Protein AF-A0A7J7KN79-F1 (afdb_monomer_lite)

Organism: Bugula neritina (NCBI:txid10212)

pLDDT: mean 83.61, std 16.1, range [29.47, 96.94]

Secondary structure (DSSP, 8-state):
-GGGGSPPTTPPHHHHHHHHHHHHHHHHHHHHHHHH-THHHHHHHHH---TTHHHHHHHH-GGGGGGGGTHHHHHTSS-HHHHHHHHHHHHHHHHH---HHHHHHHHHHHHHHHHHHHHS-HHHIIIIIGGGHHHHHHHHHH-GGGHHHHHHHHHHHHHHHHHSHHHHHHHHTS---------

Foldseek 3Di:
DLVLLDDDDDDDPVVVVVSVVVLLVVLVVVLVVCVVPVCVLVVDLLVDDDLRSLLSNVVNRVSLLCVLVCLVVQCPDPDLQSLLSSLSNLLSCLVRPVDPSSVVSLLVSLVSLLVCLVPDDLVCCLVRVVVSLVSNVSNCVSPVVCVVSNVVSVVSCPVSCVVCVVVNVVVVPDDDDPPPDDD

InterPro domains:
  IPR029321 Integrator complex subunit 2 [PF14750] (1-155)
  IPR029321 Integrator complex subunit 2 [PTHR28608] (2-155)

Radius of gyration: 17.51 Å; chains: 1; bounding box: 46×33×49 Å

Sequence (183 aa):
MLEHCLPAVPANESILCDQRELQTLICSEVHKIIIDNPYQAKLVSFQGYHSKLIPIAIAGIPSMHICLDYVPELLAQPDIAKQMFAVRLTASLCEQYGVHKTFTMAKLCISTVVTLVGVLPARSVISNIIPILPSINSMCQHMPVLYEDWLRLLAIFLPIFATYKDELEEMKQKPWSYSLTNS

Structure (mmCIF, N/CA/C/O backbone):
data_AF-A0A7J7KN79-F1
#
_entry.id   AF-A0A7J7KN79-F1
#
loop_
_atom_site.group_PDB
_atom_site.id
_atom_site.type_symbol
_atom_site.label_atom_id
_atom_site.label_alt_id
_atom_site.label_comp_id
_atom_site.label_asym_id
_atom_site.label_entity_id
_atom_site.label_seq_id
_atom_site.pdbx_PDB_ins_code
_atom_site.Cartn_x
_atom_site.Cartn_y
_atom_site.Cartn_z
_atom_site.occupancy
_atom_site.B_iso_or_equiv
_atom_site.auth_seq_id
_atom_site.auth_comp_id
_atom_site.auth_asym_id
_atom_site.auth_atom_id
_atom_site.pdbx_PDB_model_num
ATOM 1 N N . MET A 1 1 ? -19.782 -5.980 3.908 1.00 58.06 1 MET A N 1
ATOM 2 C CA . MET A 1 1 ? -20.122 -4.809 4.756 1.00 58.06 1 MET A CA 1
ATOM 3 C C . MET A 1 1 ? -19.569 -3.503 4.187 1.00 58.06 1 MET A C 1
ATOM 5 O O . MET A 1 1 ? -20.372 -2.638 3.883 1.00 58.06 1 MET A O 1
ATOM 9 N N . LEU A 1 2 ? -18.256 -3.362 3.957 1.00 60.12 2 LEU A N 1
ATOM 10 C CA . LEU A 1 2 ? -17.663 -2.121 3.413 1.00 60.12 2 LEU A CA 1
ATOM 11 C C . LEU A 1 2 ? -18.148 -1.741 2.000 1.00 60.12 2 LEU A C 1
ATOM 13 O O . LEU A 1 2 ? -18.179 -0.566 1.664 1.00 60.12 2 LEU A O 1
ATOM 17 N N . GLU A 1 3 ? -18.575 -2.701 1.180 1.00 69.44 3 GLU A N 1
ATOM 18 C CA . GLU A 1 3 ? -19.032 -2.437 -0.197 1.00 69.44 3 GLU A CA 1
ATOM 19 C C . GLU A 1 3 ? -20.283 -1.555 -0.292 1.00 69.44 3 GLU A C 1
ATOM 21 O O . GLU A 1 3 ? -20.456 -0.850 -1.283 1.00 69.44 3 GLU A O 1
ATOM 26 N N . HIS A 1 4 ? -21.108 -1.513 0.760 1.00 62.94 4 HIS A N 1
ATOM 27 C CA . HIS A 1 4 ? -22.282 -0.632 0.819 1.00 62.94 4 HIS A CA 1
ATOM 28 C C . HIS A 1 4 ? -21.893 0.846 0.992 1.00 62.94 4 HIS A C 1
ATOM 30 O O . HIS A 1 4 ? -22.729 1.731 0.838 1.00 62.94 4 HIS A O 1
ATOM 36 N N . CYS A 1 5 ? -20.619 1.131 1.277 1.00 61.16 5 CYS A N 1
ATOM 37 C CA . CYS A 1 5 ? -20.108 2.489 1.398 1.00 61.16 5 CYS A CA 1
ATOM 38 C C . CYS A 1 5 ? -19.752 3.125 0.042 1.00 61.16 5 CYS A C 1
ATOM 40 O O . CYS A 1 5 ? -19.393 4.301 0.025 1.00 61.16 5 CYS A O 1
ATOM 42 N N . LEU A 1 6 ? -19.824 2.407 -1.088 1.00 69.88 6 LEU A N 1
ATOM 43 C CA . LEU A 1 6 ? -19.498 2.975 -2.402 1.00 69.88 6 LEU A CA 1
ATOM 44 C C . LEU A 1 6 ? -20.534 4.036 -2.835 1.00 69.88 6 LEU A C 1
ATOM 46 O O . LEU A 1 6 ? -21.735 3.800 -2.706 1.00 69.88 6 LEU A O 1
ATOM 50 N N . PRO A 1 7 ? -20.110 5.199 -3.369 1.00 58.84 7 PRO A N 1
ATOM 51 C CA . PRO A 1 7 ? -21.034 6.226 -3.851 1.00 58.84 7 PRO A CA 1
ATOM 52 C C . PRO A 1 7 ? -21.879 5.710 -5.021 1.00 58.84 7 PRO A C 1
ATOM 54 O O . PRO A 1 7 ? -21.334 5.227 -6.018 1.00 58.84 7 PRO A O 1
ATOM 57 N N . ALA A 1 8 ? -23.202 5.836 -4.900 1.00 58.47 8 ALA A N 1
ATOM 58 C CA . ALA A 1 8 ? -24.130 5.621 -6.005 1.00 58.47 8 ALA A CA 1
ATOM 59 C C . ALA A 1 8 ? -24.106 6.831 -6.970 1.00 58.47 8 ALA A C 1
ATOM 61 O O . ALA A 1 8 ? -23.898 7.972 -6.561 1.00 58.47 8 ALA A O 1
ATOM 62 N N . VAL A 1 9 ? -24.281 6.569 -8.267 1.00 61.44 9 VAL A N 1
ATOM 63 C CA . VAL A 1 9 ? -24.312 7.551 -9.380 1.00 61.44 9 VAL A CA 1
ATOM 64 C C . VAL A 1 9 ? -25.492 8.541 -9.211 1.00 61.44 9 VAL A C 1
ATOM 66 O O . VAL A 1 9 ? -26.491 8.157 -8.606 1.00 61.44 9 VAL A O 1
ATOM 69 N N . PRO A 1 10 ? -25.365 9.815 -9.664 1.00 55.03 10 PRO A N 1
ATOM 70 C CA . PRO A 1 10 ? -25.533 10.971 -8.785 1.00 55.03 10 PRO A CA 1
ATOM 71 C C . PRO A 1 10 ? -26.906 10.992 -8.104 1.00 55.03 10 PRO A C 1
ATOM 73 O O . PRO A 1 10 ? -27.952 11.048 -8.751 1.00 55.03 10 PRO A O 1
ATOM 76 N N . ALA A 1 11 ? -26.877 10.965 -6.778 1.00 53.94 11 ALA A N 1
ATOM 77 C CA . ALA A 1 11 ? -28.065 10.943 -5.948 1.00 53.94 11 ALA A CA 1
ATOM 78 C C . ALA A 1 11 ? -28.350 12.339 -5.362 1.00 53.94 11 ALA A C 1
ATOM 80 O O . ALA A 1 11 ? -27.420 13.080 -5.040 1.00 53.94 11 ALA A O 1
ATOM 81 N N . ASN A 1 12 ? -29.638 12.683 -5.238 1.00 57.59 12 ASN A N 1
ATOM 82 C CA . ASN A 1 12 ? -30.136 13.910 -4.600 1.00 57.59 12 ASN A CA 1
ATOM 83 C C . ASN A 1 12 ? -29.504 14.142 -3.211 1.00 57.59 12 ASN A C 1
ATOM 85 O O . ASN A 1 12 ? -29.153 13.187 -2.520 1.00 57.59 12 ASN A O 1
ATOM 89 N N . GLU A 1 13 ? -29.436 15.401 -2.762 1.00 60.09 13 GLU A N 1
ATOM 90 C CA . GLU A 1 13 ? -28.828 15.798 -1.475 1.00 60.09 13 GLU A CA 1
ATOM 91 C C . GLU A 1 13 ? -29.340 15.009 -0.257 1.00 60.09 13 GLU A C 1
ATOM 93 O O . GLU A 1 13 ? -28.557 14.700 0.639 1.00 60.09 13 GLU A O 1
ATOM 98 N N . SER A 1 14 ? -30.617 14.608 -0.243 1.00 61.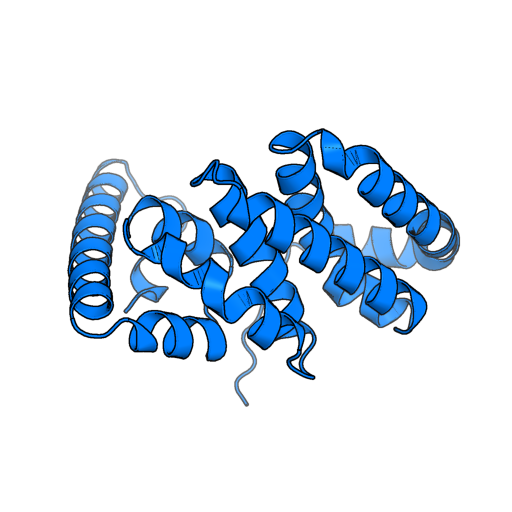12 14 SER A N 1
ATOM 99 C CA . SER A 1 14 ? -31.180 13.768 0.824 1.00 61.12 14 SER A CA 1
ATOM 100 C C . SER A 1 14 ? -30.536 12.376 0.884 1.00 61.12 14 SER A C 1
ATOM 102 O O . SER A 1 14 ? -30.195 11.901 1.960 1.00 61.12 14 SER A O 1
ATOM 104 N N . ILE A 1 15 ? -30.270 11.761 -0.273 1.00 61.84 15 ILE A N 1
ATOM 105 C CA . ILE A 1 15 ? -29.654 10.428 -0.382 1.00 61.84 15 ILE A CA 1
ATOM 106 C C . ILE A 1 15 ? -28.172 10.482 0.025 1.00 61.84 15 ILE A C 1
ATOM 108 O O . ILE A 1 15 ? -27.632 9.521 0.571 1.00 61.84 15 ILE A O 1
ATOM 112 N N . LEU A 1 16 ? -27.504 11.621 -0.199 1.00 63.50 16 LEU A N 1
ATOM 113 C CA . LEU A 1 16 ? -26.127 11.842 0.256 1.00 63.50 16 LEU A CA 1
ATOM 114 C C . LEU A 1 16 ? -26.026 11.913 1.788 1.00 63.50 16 LEU A C 1
ATOM 116 O O . LEU A 1 16 ? -25.018 11.470 2.344 1.00 63.50 16 LEU A O 1
ATOM 120 N N . CYS A 1 17 ? -27.045 12.455 2.465 1.00 68.81 17 CYS A N 1
ATOM 121 C CA . CYS A 1 17 ? -27.120 12.477 3.927 1.00 68.81 17 CYS A CA 1
ATOM 122 C C . CYS A 1 17 ? -27.281 11.055 4.481 1.00 68.81 17 CYS A C 1
ATOM 124 O O . CYS A 1 17 ? -26.454 10.621 5.284 1.00 68.81 17 CYS A O 1
ATOM 126 N N . ASP A 1 18 ? -28.240 10.295 3.942 1.00 78.12 18 ASP A N 1
ATOM 127 C CA . ASP A 1 18 ? -28.493 8.902 4.333 1.00 78.12 18 ASP A CA 1
ATOM 128 C C . ASP A 1 18 ? -27.249 8.021 4.126 1.00 78.12 18 ASP A C 1
ATOM 130 O O . ASP A 1 18 ? -26.881 7.203 4.973 1.00 78.12 18 ASP A O 1
ATOM 134 N N . GLN A 1 19 ? -26.534 8.222 3.013 1.00 80.94 19 GLN A N 1
ATOM 135 C CA . GLN A 1 19 ? -25.312 7.480 2.721 1.00 80.94 19 GLN A CA 1
ATOM 136 C C . GLN A 1 19 ? -24.178 7.796 3.708 1.00 80.94 19 GLN A C 1
ATOM 138 O O . GLN A 1 19 ? -23.455 6.883 4.115 1.00 80.94 19 GLN A O 1
ATOM 143 N N . ARG A 1 20 ? -23.997 9.061 4.106 1.00 83.69 20 ARG A N 1
ATOM 144 C CA . ARG A 1 20 ? -22.964 9.439 5.088 1.00 83.69 20 ARG A CA 1
ATOM 145 C C . ARG A 1 20 ? -23.273 8.902 6.479 1.00 83.69 20 ARG A C 1
ATOM 147 O O . ARG A 1 20 ? -22.353 8.460 7.168 1.00 83.69 20 ARG A O 1
ATOM 154 N N . GLU A 1 21 ? -24.538 8.908 6.888 1.00 86.56 21 GLU A N 1
ATOM 155 C CA . GLU A 1 21 ? -24.962 8.317 8.160 1.00 86.56 21 GLU A CA 1
ATOM 156 C C . GLU A 1 21 ? -24.692 6.810 8.180 1.00 86.56 21 GLU A C 1
ATOM 158 O O . GLU A 1 21 ? -24.056 6.306 9.109 1.00 86.56 21 GLU A O 1
ATOM 163 N N . LEU A 1 22 ? -25.060 6.102 7.106 1.00 88.31 22 LEU A N 1
ATOM 164 C CA . LEU A 1 22 ? -24.757 4.679 6.952 1.00 88.31 22 LEU A CA 1
ATOM 165 C C . LEU A 1 22 ? -23.252 4.401 6.972 1.00 88.31 22 LEU A C 1
ATOM 167 O O . LEU A 1 22 ? -22.806 3.500 7.681 1.00 88.31 22 LEU A O 1
ATOM 171 N N . GLN A 1 23 ? -22.455 5.179 6.236 1.00 89.56 23 GLN A N 1
ATOM 172 C CA . GLN A 1 23 ? -20.995 5.056 6.248 1.00 89.56 23 GLN A CA 1
ATOM 173 C C . GLN A 1 23 ? -20.432 5.257 7.656 1.00 89.56 23 GLN A C 1
ATOM 175 O O . GLN A 1 23 ? -19.586 4.475 8.086 1.00 89.56 23 GLN A O 1
A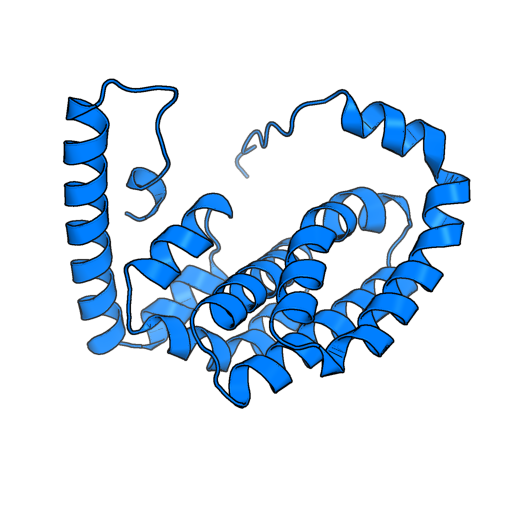TOM 180 N N . THR A 1 24 ? -20.919 6.262 8.384 1.00 91.12 24 THR A N 1
ATOM 181 C CA . THR A 1 24 ? -20.480 6.565 9.752 1.00 91.12 24 THR A CA 1
ATOM 182 C C . THR A 1 24 ? -20.802 5.412 10.698 1.00 91.12 24 THR A C 1
ATOM 184 O O . THR A 1 24 ? -19.937 4.995 11.471 1.00 91.12 24 THR A O 1
ATOM 187 N N . LEU A 1 25 ? -22.010 4.849 10.604 1.00 92.88 25 LEU A N 1
ATOM 188 C CA . LEU A 1 25 ? -22.424 3.708 11.414 1.00 92.88 25 LEU A CA 1
ATOM 189 C C . LEU A 1 25 ? -21.576 2.470 11.099 1.00 92.88 25 LEU A C 1
ATOM 191 O O . LEU A 1 25 ? -20.997 1.875 12.005 1.00 92.88 25 LEU A O 1
ATOM 195 N N . ILE A 1 26 ? -21.430 2.123 9.816 1.00 92.25 26 ILE A N 1
ATOM 196 C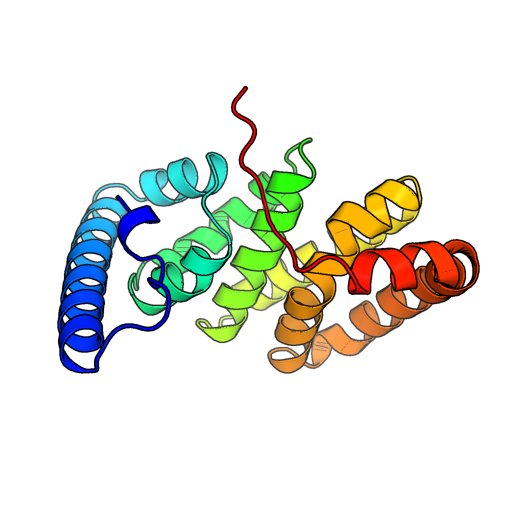 CA . ILE A 1 26 ? -20.627 0.973 9.378 1.00 92.25 26 ILE A CA 1
ATOM 197 C C . ILE A 1 26 ? -19.175 1.130 9.833 1.00 92.25 26 ILE A C 1
ATOM 199 O O . ILE A 1 26 ? -18.608 0.195 10.394 1.00 92.25 26 ILE A O 1
ATOM 203 N N . CYS A 1 27 ? -18.569 2.300 9.624 1.00 93.69 27 CYS A N 1
ATOM 204 C CA . CYS A 1 27 ? -17.187 2.540 10.026 1.00 93.69 27 CYS A CA 1
ATOM 205 C C . CYS A 1 27 ? -17.023 2.475 11.550 1.00 93.69 27 CYS A C 1
ATOM 207 O O . CYS A 1 27 ? -16.049 1.899 12.026 1.00 93.69 27 CYS A O 1
ATOM 209 N N . SER A 1 28 ? -17.993 2.977 12.318 1.00 94.12 28 SER A N 1
ATOM 210 C CA . SER A 1 28 ? -17.977 2.887 13.783 1.00 94.12 28 SER A CA 1
ATOM 211 C C . SER A 1 28 ? -18.045 1.439 14.274 1.00 94.12 28 SER A C 1
ATOM 213 O O . SER A 1 28 ? -17.312 1.069 15.190 1.00 94.12 28 SER A O 1
ATOM 215 N N . GLU A 1 29 ? -18.872 0.591 13.657 1.00 95.38 29 GLU A N 1
ATOM 216 C CA . GLU A 1 29 ? -18.931 -0.834 14.006 1.00 95.38 29 GLU A CA 1
ATOM 217 C C . GLU A 1 29 ? -17.651 -1.575 13.608 1.00 95.38 29 GLU A C 1
ATOM 219 O O . GLU A 1 29 ? -17.087 -2.319 14.410 1.00 95.38 29 GLU A O 1
ATOM 224 N N . VAL A 1 30 ? -17.125 -1.324 12.405 1.00 94.31 30 VAL A N 1
ATOM 225 C CA . VAL A 1 30 ? -15.847 -1.911 11.971 1.00 94.31 30 VAL A CA 1
ATOM 226 C C . VAL A 1 30 ? -14.706 -1.464 12.887 1.00 94.31 30 VAL A C 1
ATOM 228 O O . VAL A 1 30 ? -13.854 -2.275 13.246 1.00 94.31 30 VAL A O 1
ATOM 231 N N . HIS A 1 31 ? -14.706 -0.204 13.324 1.00 95.88 31 HIS A N 1
ATOM 232 C CA . HIS A 1 31 ? -13.745 0.299 14.296 1.00 95.88 31 HIS A CA 1
ATOM 233 C C . HIS A 1 31 ? -13.781 -0.513 15.594 1.00 95.88 31 HIS A C 1
ATOM 235 O O . HIS A 1 31 ? -12.729 -0.984 16.022 1.00 95.88 31 HIS A O 1
ATOM 241 N N . LYS A 1 32 ? -14.967 -0.751 16.173 1.00 96.00 32 LYS A N 1
ATOM 242 C CA . LYS A 1 32 ? -15.123 -1.583 17.381 1.00 96.00 32 LYS A CA 1
ATOM 243 C C . LYS A 1 32 ? -14.590 -3.001 17.172 1.00 96.00 32 LYS A C 1
ATOM 245 O O . LYS A 1 32 ? -13.856 -3.489 18.023 1.00 96.00 32 LYS A O 1
ATOM 250 N N . ILE A 1 33 ? -14.890 -3.626 16.029 1.00 96.25 33 ILE A N 1
ATOM 251 C CA . ILE A 1 33 ? -14.389 -4.969 15.681 1.00 96.25 33 ILE A CA 1
ATOM 252 C C . ILE A 1 33 ? -12.855 -4.995 15.640 1.00 96.25 33 ILE A C 1
ATOM 254 O O . ILE A 1 33 ? -12.240 -5.931 16.143 1.00 96.25 33 ILE A O 1
ATOM 258 N N . ILE A 1 34 ? -12.224 -3.970 15.060 1.00 96.06 34 ILE A N 1
ATOM 259 C CA . ILE A 1 34 ? -10.759 -3.872 14.994 1.00 96.06 34 ILE A CA 1
ATOM 260 C C . ILE A 1 34 ? -10.155 -3.634 16.384 1.00 96.06 34 ILE A C 1
ATOM 262 O O . ILE A 1 34 ? 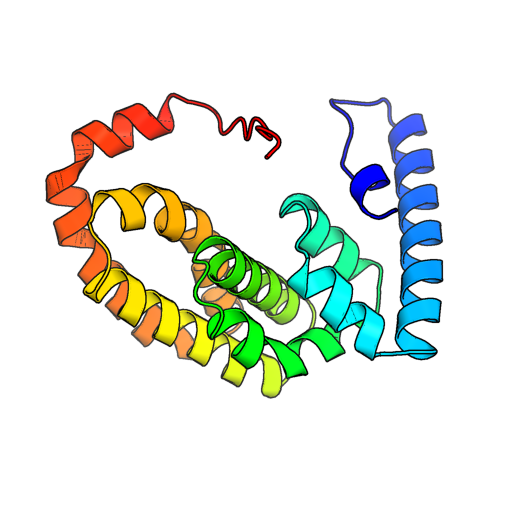-9.087 -4.164 16.671 1.00 96.06 34 ILE A O 1
ATOM 266 N N . ILE A 1 35 ? -10.807 -2.842 17.240 1.00 96.31 35 ILE A N 1
ATOM 267 C CA . ILE A 1 35 ? -10.346 -2.624 18.619 1.00 96.31 35 ILE A CA 1
ATOM 268 C C . ILE A 1 35 ? -10.430 -3.918 19.437 1.00 96.31 35 ILE A C 1
ATOM 270 O O . ILE A 1 35 ? -9.495 -4.218 20.174 1.00 96.31 35 ILE A O 1
ATOM 274 N N . ASP A 1 36 ? -11.510 -4.688 19.284 1.00 96.94 36 ASP A N 1
ATOM 275 C CA . ASP A 1 36 ? -11.691 -5.976 19.962 1.00 96.94 36 ASP A CA 1
ATOM 276 C C . ASP A 1 36 ? -10.689 -7.032 19.467 1.00 96.94 36 ASP A C 1
ATOM 278 O O . ASP A 1 36 ? -10.054 -7.732 20.255 1.00 96.94 36 ASP A O 1
ATOM 282 N N . ASN A 1 37 ? -10.480 -7.106 18.148 1.00 95.31 37 ASN A N 1
ATOM 283 C CA . ASN A 1 37 ? -9.504 -8.001 17.544 1.00 95.31 37 ASN A CA 1
ATOM 284 C C . ASN A 1 37 ? -8.757 -7.330 16.374 1.00 95.31 37 ASN A C 1
ATOM 286 O O . ASN A 1 37 ? -9.229 -7.354 15.228 1.00 95.31 37 ASN A O 1
ATOM 290 N N . PRO A 1 38 ? -7.532 -6.824 16.606 1.00 93.75 38 PRO A N 1
ATOM 291 C CA . PRO A 1 38 ? -6.787 -6.092 15.584 1.00 93.75 38 PRO A CA 1
ATOM 292 C C . PRO A 1 38 ? -6.380 -6.932 14.365 1.00 93.75 38 PRO A C 1
ATOM 294 O O . PRO A 1 38 ? -6.137 -6.391 13.283 1.00 93.75 38 PRO A O 1
ATOM 297 N N . TYR A 1 39 ? -6.372 -8.265 14.491 1.00 93.38 39 TYR A N 1
ATOM 298 C CA . TYR A 1 39 ? -6.125 -9.177 13.372 1.00 93.38 39 TYR A CA 1
ATOM 299 C C . TYR A 1 39 ? -7.193 -9.061 12.271 1.00 93.38 39 TYR A C 1
ATOM 301 O O . TYR A 1 39 ? -6.907 -9.334 11.105 1.00 93.38 39 TYR A O 1
ATOM 309 N N . GLN A 1 40 ? -8.400 -8.589 12.599 1.00 93.12 40 GLN A N 1
ATOM 310 C CA . GLN A 1 40 ? -9.474 -8.393 11.621 1.00 93.12 40 GLN A CA 1
ATOM 311 C C . GLN A 1 40 ? -9.106 -7.362 10.551 1.00 93.12 40 GLN A C 1
ATOM 313 O O . GLN A 1 40 ? -9.375 -7.582 9.370 1.00 93.12 40 GLN A O 1
ATOM 318 N N . ALA A 1 41 ? -8.412 -6.281 10.929 1.00 92.94 41 ALA A N 1
ATOM 319 C CA . ALA A 1 41 ? -7.927 -5.297 9.962 1.00 92.94 41 ALA A CA 1
ATOM 320 C C . ALA A 1 41 ? -6.985 -5.952 8.942 1.00 92.94 41 ALA A C 1
ATOM 322 O O . ALA A 1 41 ? -7.100 -5.720 7.739 1.00 92.94 41 ALA A O 1
ATOM 323 N N . LYS A 1 42 ? -6.087 -6.821 9.423 1.00 92.88 42 LYS A N 1
ATOM 324 C CA . LYS A 1 42 ? -5.155 -7.568 8.577 1.00 92.88 42 LYS A CA 1
ATOM 325 C C . LYS A 1 42 ? -5.898 -8.513 7.637 1.00 92.88 42 LYS A C 1
ATOM 327 O O . LYS A 1 42 ? -5.664 -8.460 6.436 1.00 92.88 42 LYS A O 1
ATOM 332 N N . LEU A 1 43 ? -6.816 -9.333 8.148 1.00 93.00 43 LEU A N 1
ATOM 333 C CA . LEU A 1 43 ? -7.594 -10.265 7.326 1.00 93.00 43 LEU A CA 1
ATOM 334 C C . LEU A 1 43 ? -8.313 -9.559 6.172 1.00 93.00 43 LEU A C 1
ATOM 336 O O . LEU A 1 43 ? -8.158 -9.960 5.019 1.00 93.00 43 LEU A O 1
ATOM 340 N N . VAL A 1 44 ? -9.046 -8.485 6.472 1.00 91.31 44 VAL A N 1
ATOM 341 C CA . VAL A 1 44 ? -9.814 -7.734 5.469 1.00 91.31 44 VAL A CA 1
ATOM 342 C C . VAL A 1 44 ? -8.886 -7.087 4.437 1.00 91.31 44 VAL A C 1
ATOM 344 O O . VAL A 1 44 ? -9.143 -7.167 3.237 1.00 91.31 44 VAL A O 1
ATOM 347 N N . SER A 1 45 ? -7.764 -6.508 4.868 1.00 90.19 45 SER A N 1
ATOM 348 C CA . SER A 1 45 ? -6.773 -5.933 3.951 1.00 90.19 45 SER A CA 1
ATOM 349 C C . SER A 1 45 ? -6.094 -6.982 3.060 1.00 90.19 45 SER A C 1
ATOM 351 O O . SER A 1 45 ? -5.776 -6.688 1.912 1.00 90.19 45 SER A O 1
ATOM 353 N N . PHE A 1 46 ? -5.891 -8.211 3.547 1.00 90.31 46 PHE A N 1
ATOM 354 C CA . PHE A 1 46 ? -5.297 -9.312 2.771 1.00 90.31 46 PHE A CA 1
ATOM 355 C C . PHE A 1 46 ? -6.272 -9.987 1.801 1.00 90.31 46 PHE A C 1
ATOM 357 O O . PHE A 1 46 ? -5.828 -10.558 0.795 1.00 90.31 46 PHE A O 1
ATOM 364 N N . GLN A 1 47 ? -7.570 -9.947 2.106 1.00 88.88 47 GLN A N 1
ATOM 365 C CA . GLN A 1 47 ? -8.642 -10.305 1.173 1.00 88.88 47 GLN A CA 1
ATOM 366 C C . GLN A 1 47 ? -8.777 -9.245 0.074 1.00 88.88 47 GLN A C 1
ATOM 368 O O . GLN A 1 47 ? -9.007 -9.586 -1.083 1.00 88.88 47 GLN A O 1
ATOM 373 N N . GLY A 1 48 ? -8.541 -7.980 0.426 1.00 83.00 48 GLY A N 1
ATOM 374 C CA . GLY A 1 48 ? -8.657 -6.847 -0.476 1.00 83.00 48 GLY A CA 1
ATOM 375 C C . GLY A 1 48 ? -10.101 -6.366 -0.601 1.00 83.00 48 GLY A C 1
ATOM 376 O O . GLY A 1 48 ? -11.064 -7.096 -0.381 1.00 83.00 48 GLY A O 1
ATOM 377 N N . TYR A 1 49 ? -10.251 -5.092 -0.943 1.00 88.00 49 TYR A N 1
ATOM 378 C CA . TYR A 1 49 ? -11.540 -4.462 -1.206 1.00 88.00 49 TYR A CA 1
ATOM 379 C C . TYR A 1 49 ? -11.366 -3.337 -2.229 1.00 88.00 49 TYR A C 1
ATOM 381 O O . TYR A 1 49 ? -10.247 -2.914 -2.535 1.00 88.00 49 TYR A O 1
ATOM 389 N N . HIS A 1 50 ? -12.479 -2.857 -2.789 1.00 85.94 50 HIS A N 1
ATOM 390 C CA . HIS A 1 50 ? -12.456 -1.871 -3.866 1.00 85.94 50 HIS A CA 1
ATOM 391 C C . HIS A 1 50 ? -11.668 -0.609 -3.466 1.00 85.94 50 HIS A C 1
ATOM 393 O O . HIS A 1 50 ? -11.904 -0.031 -2.408 1.00 85.94 50 HIS A O 1
ATOM 399 N N . SER A 1 51 ? -10.776 -0.122 -4.336 1.00 83.94 51 SER A N 1
ATOM 400 C CA . SER A 1 51 ? -9.850 0.986 -4.030 1.00 83.94 51 SER A CA 1
ATOM 401 C C . SER A 1 51 ? -10.543 2.271 -3.559 1.00 83.94 51 SER A C 1
ATOM 403 O O . SER A 1 51 ? -10.045 2.948 -2.668 1.00 83.94 51 SER A O 1
ATOM 405 N N . LYS A 1 52 ? -11.728 2.577 -4.102 1.00 86.12 52 LYS A N 1
ATOM 406 C CA . LYS A 1 52 ? -12.583 3.702 -3.663 1.00 86.12 52 LYS A CA 1
ATOM 407 C C . LYS A 1 52 ? -13.002 3.640 -2.185 1.00 86.12 52 LYS A C 1
ATOM 409 O O . LYS A 1 52 ? -13.340 4.675 -1.625 1.00 86.12 52 LYS A O 1
ATOM 414 N N . LEU A 1 53 ? -12.990 2.462 -1.559 1.00 88.75 53 LEU A N 1
ATOM 415 C CA . LEU A 1 53 ? -13.327 2.296 -0.142 1.00 88.75 53 LEU A CA 1
ATOM 416 C C . LEU A 1 53 ? -12.152 2.602 0.786 1.00 88.75 53 LEU A C 1
ATOM 418 O O . LEU A 1 53 ? -12.392 2.895 1.948 1.00 88.75 53 LEU A O 1
ATOM 422 N N . ILE A 1 54 ? -10.908 2.566 0.294 1.00 92.12 54 ILE A N 1
ATOM 423 C CA . ILE A 1 54 ? -9.703 2.853 1.089 1.00 92.12 54 ILE A CA 1
ATOM 424 C C . ILE A 1 54 ? -9.793 4.223 1.785 1.00 92.12 54 ILE A C 1
ATOM 426 O O . ILE A 1 54 ? -9.714 4.248 3.014 1.00 92.12 54 ILE A O 1
ATOM 430 N N . PRO A 1 55 ? -10.008 5.349 1.072 1.00 90.50 55 PRO A N 1
ATOM 431 C CA . PRO A 1 55 ? -10.083 6.655 1.725 1.00 90.50 55 PRO A CA 1
ATOM 432 C C . PRO A 1 55 ? -11.287 6.771 2.671 1.00 90.50 55 PRO A C 1
ATOM 434 O O . PRO A 1 55 ? -11.171 7.385 3.726 1.00 90.50 55 PRO A O 1
ATOM 437 N N . ILE A 1 56 ? -12.420 6.135 2.341 1.00 90.75 56 ILE A N 1
ATOM 438 C CA . ILE A 1 56 ? -13.620 6.130 3.196 1.00 90.75 56 ILE A CA 1
ATOM 439 C C . ILE A 1 56 ? -13.333 5.392 4.509 1.00 90.75 56 ILE A C 1
ATOM 441 O O . ILE A 1 56 ? -13.616 5.909 5.586 1.00 90.75 56 ILE A O 1
ATOM 445 N N . ALA A 1 57 ? -12.740 4.200 4.422 1.00 92.06 57 ALA A N 1
ATOM 446 C CA . ALA A 1 57 ? -12.392 3.380 5.573 1.00 92.06 57 ALA A CA 1
ATOM 447 C C . ALA A 1 57 ? -11.366 4.084 6.466 1.00 92.06 57 ALA A C 1
ATOM 449 O O . ALA A 1 57 ? -11.558 4.149 7.671 1.00 92.06 57 ALA A O 1
ATOM 450 N N . ILE A 1 58 ? -10.305 4.655 5.892 1.00 93.38 58 ILE A N 1
ATOM 451 C CA . ILE A 1 58 ? -9.264 5.346 6.666 1.00 93.38 58 ILE A CA 1
ATOM 452 C C . ILE A 1 58 ? -9.810 6.588 7.376 1.00 93.38 58 ILE A C 1
ATOM 454 O O . ILE A 1 58 ? -9.497 6.798 8.545 1.00 93.38 58 ILE A O 1
ATOM 458 N N . ALA A 1 59 ? -10.645 7.387 6.706 1.00 91.44 59 ALA A N 1
ATOM 459 C CA . ALA A 1 59 ? -11.243 8.570 7.317 1.00 91.44 59 ALA A CA 1
ATOM 460 C C . ALA A 1 59 ? -12.292 8.212 8.386 1.00 91.44 59 ALA A C 1
ATOM 462 O O . ALA A 1 59 ? -12.396 8.897 9.402 1.00 91.44 59 ALA A O 1
ATOM 463 N N . GLY A 1 60 ? -13.072 7.147 8.166 1.00 91.38 60 GLY A N 1
ATOM 464 C CA . GLY A 1 60 ? -14.168 6.745 9.049 1.00 91.38 60 GLY A CA 1
ATOM 465 C C . GLY A 1 60 ? -13.773 5.825 10.208 1.00 91.38 60 GLY A C 1
ATOM 466 O O . GLY A 1 60 ? -14.519 5.734 11.180 1.00 91.38 60 GLY A O 1
ATOM 467 N N . ILE A 1 61 ? -12.636 5.125 10.126 1.00 94.81 61 ILE A N 1
ATOM 468 C CA . ILE A 1 61 ? -12.210 4.101 11.093 1.00 94.81 61 ILE A CA 1
ATOM 469 C C . ILE A 1 61 ? -10.880 4.538 11.739 1.00 94.81 61 ILE A C 1
ATOM 471 O O . ILE A 1 61 ? -9.804 4.253 11.207 1.00 94.81 61 ILE A O 1
ATOM 475 N N . PRO A 1 62 ? -10.900 5.170 12.929 1.00 92.50 62 PRO A N 1
ATOM 476 C CA . PRO A 1 62 ? -9.695 5.724 13.562 1.00 92.50 62 PRO A CA 1
ATOM 477 C C . PRO A 1 62 ? -8.570 4.708 13.828 1.00 92.50 62 PRO A C 1
ATOM 479 O O . PRO A 1 62 ? -7.389 5.065 13.848 1.00 92.50 62 PRO A O 1
ATOM 482 N N . SER A 1 63 ? -8.915 3.429 14.010 1.00 94.12 63 SER A N 1
ATOM 483 C CA . SER A 1 63 ? -7.961 2.336 14.249 1.00 94.12 63 SER A CA 1
ATOM 484 C C . SER A 1 63 ? -7.210 1.865 12.997 1.00 94.12 63 SER A C 1
ATOM 486 O O . SER A 1 63 ? -6.337 1.010 13.112 1.00 94.12 63 SER A O 1
ATOM 488 N N . MET A 1 64 ? -7.475 2.426 11.811 1.00 93.81 64 MET A N 1
ATOM 489 C CA . MET A 1 64 ? -6.826 2.001 10.562 1.00 93.81 64 MET A CA 1
ATOM 490 C C . MET A 1 64 ? -5.320 2.268 10.512 1.00 93.81 64 MET A C 1
ATOM 492 O O . MET A 1 64 ? -4.628 1.661 9.700 1.00 93.81 64 MET A O 1
ATOM 496 N N . HIS A 1 65 ? -4.767 3.097 11.397 1.00 92.94 65 HIS A N 1
ATOM 497 C CA . HIS A 1 65 ? -3.316 3.275 11.502 1.00 92.94 65 HIS A CA 1
ATOM 498 C C . HIS A 1 65 ? -2.565 1.959 11.792 1.00 92.94 65 HIS A C 1
ATOM 500 O O . HIS A 1 65 ? -1.413 1.823 11.380 1.00 92.94 65 HIS A O 1
ATOM 506 N N . ILE A 1 66 ? -3.217 0.962 12.412 1.00 93.69 66 ILE A N 1
ATOM 507 C CA . ILE A 1 66 ? -2.626 -0.369 12.629 1.00 93.69 66 ILE A CA 1
ATOM 508 C C . ILE A 1 66 ? -2.279 -1.083 11.318 1.00 93.69 66 ILE A C 1
ATOM 510 O O . ILE A 1 66 ? -1.442 -1.983 11.290 1.00 93.69 66 ILE A O 1
ATOM 514 N N . CYS A 1 67 ? -2.882 -0.667 10.200 1.00 93.75 67 CYS A N 1
ATOM 515 C CA . CYS A 1 67 ? -2.602 -1.257 8.901 1.00 93.75 67 CYS A CA 1
ATOM 516 C C . CYS A 1 67 ? -1.130 -1.136 8.492 1.00 93.75 67 CYS A C 1
ATOM 518 O O . CYS A 1 67 ? -0.619 -1.994 7.776 1.00 93.75 67 CYS A O 1
ATOM 520 N N . LEU A 1 68 ? -0.429 -0.116 8.998 1.00 94.25 68 LEU A N 1
ATOM 521 C CA . LEU A 1 68 ? 1.001 0.092 8.764 1.00 94.25 68 LEU A CA 1
ATOM 522 C C . LEU A 1 68 ? 1.870 -1.074 9.246 1.00 94.25 68 LEU A C 1
ATOM 524 O O . LEU A 1 68 ? 2.982 -1.240 8.752 1.00 94.25 68 LEU A O 1
ATOM 528 N N . ASP A 1 69 ? 1.393 -1.876 10.196 1.00 93.88 69 ASP A N 1
ATOM 529 C CA . ASP A 1 69 ? 2.147 -2.987 10.780 1.00 93.88 69 ASP A CA 1
ATOM 530 C C . ASP A 1 69 ? 2.337 -4.134 9.786 1.00 93.88 69 ASP A C 1
ATOM 532 O O . ASP A 1 69 ? 3.357 -4.816 9.821 1.00 93.88 69 ASP A O 1
ATOM 536 N N . TYR A 1 70 ? 1.384 -4.317 8.871 1.00 93.81 70 TYR A N 1
ATOM 537 C CA . TYR A 1 70 ? 1.370 -5.430 7.923 1.00 93.81 70 TYR A CA 1
ATOM 538 C C . TYR A 1 70 ? 1.523 -4.997 6.458 1.00 93.81 70 TYR A C 1
ATOM 540 O O . TYR A 1 70 ? 1.475 -5.843 5.566 1.00 93.81 70 TYR A O 1
ATOM 548 N N . VAL A 1 71 ? 1.757 -3.707 6.182 1.00 95.62 71 VAL A N 1
ATOM 549 C CA . VAL A 1 71 ? 2.132 -3.228 4.836 1.00 95.62 71 VAL A CA 1
ATOM 550 C C . VAL A 1 71 ? 3.325 -4.006 4.258 1.00 95.62 71 VAL A C 1
ATOM 552 O O . VAL A 1 71 ? 3.219 -4.434 3.107 1.00 95.62 71 VAL A O 1
ATOM 555 N N . PRO A 1 72 ? 4.422 -4.275 5.003 1.00 96.69 72 PRO A N 1
ATOM 556 C CA . PRO A 1 72 ? 5.536 -5.057 4.465 1.00 96.69 72 PRO A CA 1
ATOM 557 C C . PRO A 1 72 ? 5.112 -6.465 4.037 1.00 96.69 72 PRO A C 1
ATOM 559 O O . PRO A 1 72 ? 5.542 -6.957 2.999 1.00 96.69 72 PRO A O 1
ATOM 562 N N . GLU A 1 73 ? 4.222 -7.097 4.805 1.00 96.62 73 GLU A N 1
ATOM 563 C CA . GLU A 1 73 ? 3.708 -8.430 4.491 1.00 96.62 73 GLU A CA 1
ATOM 564 C C . GLU A 1 73 ? 2.779 -8.432 3.265 1.00 96.62 73 GLU A C 1
ATOM 566 O O . GLU A 1 73 ? 2.796 -9.388 2.486 1.00 96.62 73 GLU A O 1
ATOM 571 N N . LEU A 1 74 ? 1.987 -7.367 3.068 1.00 95.00 74 LEU A N 1
ATOM 572 C CA . LEU A 1 74 ? 1.173 -7.183 1.863 1.00 95.00 74 LEU A CA 1
ATOM 573 C C . LEU A 1 74 ? 2.042 -6.967 0.617 1.00 95.00 74 LEU A C 1
ATOM 575 O O . LEU A 1 74 ? 1.762 -7.542 -0.432 1.00 95.00 74 LEU A O 1
ATOM 579 N N . LEU A 1 75 ? 3.110 -6.171 0.727 1.00 96.62 75 LEU A N 1
ATOM 580 C CA . LEU A 1 75 ? 4.063 -5.944 -0.366 1.00 96.62 75 LEU A CA 1
ATOM 581 C C . LEU A 1 75 ? 4.870 -7.203 -0.713 1.00 96.62 75 LEU A C 1
ATOM 583 O O . LEU A 1 75 ? 5.295 -7.361 -1.853 1.00 96.62 75 LEU A O 1
ATOM 587 N N . ALA A 1 76 ? 5.062 -8.105 0.249 1.00 95.94 76 ALA A N 1
ATOM 588 C CA . ALA A 1 76 ? 5.729 -9.385 0.035 1.00 95.94 76 ALA A CA 1
ATOM 589 C C . ALA A 1 76 ? 4.825 -10.454 -0.611 1.00 95.94 76 ALA A C 1
ATOM 591 O O . ALA A 1 76 ? 5.303 -11.545 -0.924 1.00 95.94 76 ALA A O 1
ATOM 592 N N . GLN A 1 77 ? 3.528 -10.182 -0.812 1.00 95.38 77 GLN A N 1
ATOM 593 C CA . GLN A 1 77 ? 2.641 -11.120 -1.504 1.00 95.38 77 GLN A CA 1
ATOM 594 C C . GLN A 1 77 ? 3.093 -11.311 -2.959 1.00 95.38 77 GLN A C 1
ATOM 596 O O . GLN A 1 77 ? 3.466 -10.333 -3.599 1.00 95.38 77 GLN A O 1
ATOM 601 N N . PRO A 1 78 ? 3.015 -12.526 -3.529 1.00 92.31 78 PRO A N 1
ATOM 602 C CA . PRO A 1 78 ? 3.383 -12.765 -4.929 1.00 92.31 78 PRO A CA 1
ATOM 603 C C . PRO A 1 78 ? 2.406 -12.116 -5.925 1.00 92.31 78 PRO A C 1
ATOM 605 O O . PRO A 1 78 ? 2.733 -11.937 -7.095 1.00 92.31 78 PRO A O 1
ATOM 608 N N . ASP A 1 79 ? 1.202 -11.775 -5.466 1.00 92.19 79 ASP A N 1
ATOM 609 C CA . ASP A 1 79 ? 0.159 -11.148 -6.267 1.00 92.19 79 ASP A CA 1
ATOM 610 C C . ASP A 1 79 ? 0.374 -9.629 -6.380 1.00 92.19 79 ASP A C 1
ATOM 612 O O . ASP A 1 79 ? 0.259 -8.889 -5.397 1.00 92.19 79 ASP A O 1
ATOM 616 N N . ILE A 1 80 ? 0.623 -9.159 -7.607 1.00 92.69 80 ILE A N 1
ATOM 617 C CA . ILE A 1 80 ? 0.806 -7.738 -7.932 1.00 92.69 80 ILE A CA 1
ATOM 618 C C . ILE A 1 80 ? -0.413 -6.915 -7.500 1.00 92.69 80 ILE A C 1
ATOM 620 O O . ILE A 1 80 ? -0.243 -5.803 -7.006 1.00 92.69 80 ILE A O 1
ATOM 624 N N . ALA A 1 81 ? -1.638 -7.435 -7.617 1.00 91.38 81 ALA A N 1
ATOM 625 C CA . ALA A 1 81 ? -2.835 -6.698 -7.219 1.00 91.38 81 ALA A CA 1
ATOM 626 C C . ALA A 1 81 ? -2.825 -6.373 -5.716 1.00 91.38 81 ALA A C 1
ATOM 628 O O . ALA A 1 81 ? -3.167 -5.252 -5.327 1.00 91.38 81 ALA A O 1
ATOM 629 N N . LYS A 1 82 ? -2.347 -7.302 -4.876 1.00 93.06 82 LYS A N 1
ATOM 630 C CA . LYS A 1 82 ? -2.178 -7.083 -3.428 1.00 93.06 82 LYS A CA 1
ATOM 631 C C . LYS A 1 82 ? -1.074 -6.082 -3.121 1.00 93.06 82 LYS A C 1
ATOM 633 O O . LYS A 1 82 ? -1.256 -5.220 -2.262 1.00 93.06 82 LYS A O 1
ATOM 638 N N . GLN A 1 83 ? 0.030 -6.129 -3.863 1.00 95.62 83 GLN A N 1
ATOM 639 C CA . GLN A 1 83 ? 1.094 -5.131 -3.747 1.00 95.62 83 GLN A CA 1
ATOM 640 C C . GLN A 1 83 ? 0.576 -3.731 -4.120 1.00 95.62 83 GLN A C 1
ATOM 642 O O . GLN A 1 83 ? 0.794 -2.769 -3.387 1.00 95.62 83 GLN A O 1
ATOM 647 N N . MET A 1 84 ? -0.183 -3.607 -5.215 1.00 94.62 84 MET A N 1
ATOM 648 C CA . MET A 1 84 ? -0.781 -2.337 -5.647 1.00 94.62 84 MET A CA 1
ATOM 649 C C . MET A 1 84 ? -1.832 -1.829 -4.659 1.00 94.62 84 MET A C 1
ATOM 651 O O . MET A 1 84 ? -1.943 -0.623 -4.430 1.00 94.62 84 MET A O 1
ATOM 655 N N . PHE A 1 85 ? -2.597 -2.734 -4.047 1.00 94.69 85 PHE A N 1
ATOM 656 C CA . PHE A 1 85 ? -3.488 -2.402 -2.943 1.00 94.69 85 PHE A CA 1
ATOM 657 C C . PHE A 1 85 ? -2.706 -1.844 -1.746 1.00 94.69 85 PHE A C 1
ATOM 659 O O . PHE A 1 85 ? -3.080 -0.794 -1.229 1.00 94.69 85 PHE A O 1
ATOM 666 N N . ALA A 1 86 ? -1.585 -2.464 -1.363 1.00 96.00 86 ALA A N 1
ATOM 667 C CA . ALA A 1 86 ? -0.733 -1.990 -0.271 1.00 96.00 86 ALA A CA 1
ATOM 668 C C . ALA A 1 86 ? -0.178 -0.580 -0.524 1.00 96.00 86 ALA A C 1
ATOM 670 O O . ALA A 1 86 ? -0.156 0.246 0.389 1.00 96.00 86 ALA A O 1
ATOM 671 N N . VAL A 1 87 ? 0.211 -0.272 -1.768 1.00 96.44 87 VAL A N 1
ATOM 672 C CA . VAL A 1 87 ? 0.663 1.074 -2.158 1.00 96.44 87 VAL A CA 1
ATOM 673 C C . VAL A 1 87 ? -0.468 2.093 -1.994 1.00 96.44 87 VAL A C 1
ATOM 675 O O . VAL A 1 87 ? -0.267 3.142 -1.385 1.00 96.44 87 VAL A O 1
ATOM 678 N N . ARG A 1 88 ? -1.679 1.783 -2.476 1.00 95.56 88 ARG A N 1
ATOM 679 C CA . ARG A 1 88 ? -2.850 2.669 -2.333 1.00 95.56 88 ARG A CA 1
ATOM 680 C C . ARG A 1 88 ? -3.236 2.883 -0.871 1.00 95.56 88 ARG A C 1
ATOM 682 O O . ARG A 1 88 ? -3.456 4.018 -0.463 1.00 95.56 88 ARG A O 1
ATOM 689 N N . LEU A 1 89 ? -3.269 1.803 -0.091 1.00 95.00 89 LEU A N 1
ATOM 690 C CA . LEU A 1 89 ? -3.525 1.831 1.347 1.00 95.00 89 LEU A CA 1
ATOM 691 C C . LEU A 1 89 ? -2.516 2.737 2.057 1.00 95.00 89 LEU A C 1
ATOM 693 O O . LEU A 1 89 ? -2.905 3.635 2.797 1.00 95.00 89 LEU A O 1
ATOM 697 N N . THR A 1 90 ? -1.225 2.553 1.777 1.00 95.56 90 THR A N 1
ATOM 698 C CA . THR A 1 90 ? -0.157 3.367 2.366 1.00 95.56 90 THR A CA 1
ATOM 699 C C . THR A 1 90 ? -0.292 4.841 1.995 1.00 95.56 90 THR A C 1
ATOM 701 O O . THR A 1 90 ? -0.088 5.685 2.861 1.00 95.56 90 THR A O 1
ATOM 704 N N . ALA A 1 91 ? -0.673 5.174 0.756 1.00 95.00 91 ALA A N 1
ATOM 705 C CA . ALA A 1 91 ? -0.826 6.567 0.333 1.00 95.00 91 ALA A CA 1
ATOM 706 C C . ALA A 1 91 ? -1.906 7.282 1.149 1.00 95.00 91 ALA A C 1
ATOM 708 O O . ALA A 1 91 ? -1.637 8.318 1.749 1.00 95.00 91 ALA A O 1
ATOM 709 N N . SER A 1 92 ? -3.087 6.674 1.265 1.00 93.94 92 SER A N 1
ATOM 710 C CA . SER A 1 92 ? -4.173 7.235 2.072 1.00 93.94 92 SER A CA 1
ATOM 711 C C . SER A 1 92 ? -3.849 7.251 3.573 1.00 93.94 92 SER A C 1
ATOM 713 O O . SER A 1 92 ? -4.281 8.151 4.287 1.00 93.94 92 SER A O 1
ATOM 715 N N . LEU A 1 93 ? -3.049 6.303 4.078 1.00 93.62 93 LEU A N 1
ATOM 716 C CA . LEU A 1 93 ? -2.558 6.359 5.460 1.00 93.62 93 LEU A CA 1
ATOM 717 C C . LEU A 1 93 ? -1.555 7.501 5.672 1.00 93.62 93 LEU A C 1
ATOM 719 O O . LEU A 1 93 ? -1.542 8.076 6.753 1.00 93.62 93 LEU A O 1
ATOM 723 N N . CYS A 1 94 ? -0.732 7.840 4.675 1.00 92.38 94 CYS A N 1
ATOM 724 C CA . CYS A 1 94 ? 0.177 8.990 4.742 1.00 92.38 94 CYS A CA 1
ATOM 725 C C . CYS A 1 94 ? -0.587 10.317 4.774 1.00 92.38 94 CYS A C 1
ATOM 727 O O . CYS A 1 94 ? -0.195 11.216 5.511 1.00 92.38 94 CYS A O 1
ATOM 729 N N . GLU A 1 95 ? -1.674 10.417 4.004 1.00 90.50 95 GLU A N 1
ATOM 730 C CA . GLU A 1 95 ? -2.578 11.575 4.001 1.00 90.50 95 GLU A CA 1
ATOM 731 C C . GLU A 1 95 ? -3.226 11.784 5.377 1.00 90.50 95 GLU A C 1
ATOM 733 O O . GLU A 1 95 ? -3.270 12.901 5.888 1.00 90.50 95 GLU A O 1
ATOM 738 N N . GLN A 1 96 ? -3.698 10.698 6.001 1.00 89.62 96 GLN A N 1
ATOM 739 C CA . GLN A 1 96 ? -4.442 10.765 7.259 1.00 89.62 96 GLN A CA 1
ATOM 740 C C . GLN A 1 96 ? -3.543 10.825 8.504 1.00 89.62 96 GLN A C 1
ATOM 742 O O . GLN A 1 96 ? -3.882 11.480 9.491 1.00 89.62 96 GLN A O 1
ATOM 747 N N . TYR A 1 97 ? -2.415 10.111 8.497 1.00 83.31 97 TYR A N 1
ATOM 748 C CA . TYR A 1 97 ? -1.577 9.891 9.672 1.00 83.31 97 TYR A CA 1
ATOM 749 C C . TYR A 1 97 ? -0.137 10.368 9.406 1.00 83.31 97 TYR A C 1
ATOM 751 O O . TYR A 1 97 ? 0.697 9.661 8.838 1.00 83.31 97 TYR A O 1
ATOM 759 N N . GLY A 1 98 ? 0.192 11.574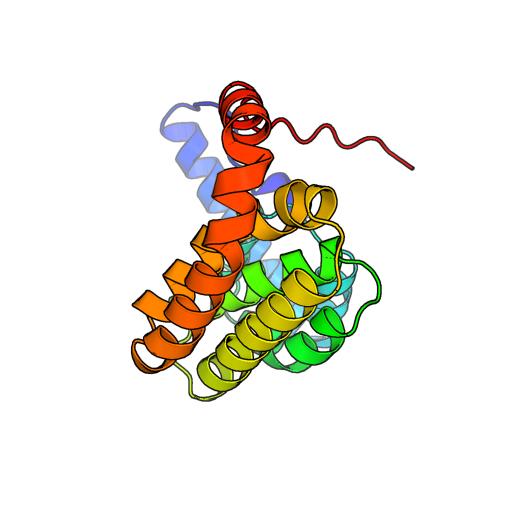 9.872 1.00 68.88 98 GLY A N 1
ATOM 760 C CA . GLY A 1 98 ? 1.536 12.169 9.778 1.00 68.88 98 GLY A CA 1
ATOM 761 C C . GLY A 1 98 ? 2.554 11.591 10.775 1.00 68.88 98 GLY A C 1
ATOM 762 O O . GLY A 1 98 ? 3.173 12.340 11.525 1.00 68.88 98 GLY A O 1
ATOM 763 N N . VAL A 1 99 ? 2.701 10.264 10.842 1.00 74.38 99 VAL A N 1
ATOM 764 C CA . VAL A 1 99 ? 3.552 9.557 11.824 1.00 74.38 99 VAL A CA 1
ATOM 765 C C . VAL A 1 99 ? 4.867 9.083 11.198 1.00 74.38 99 VAL A C 1
ATOM 767 O O . VAL A 1 99 ? 4.897 8.667 10.052 1.00 74.38 99 VAL A O 1
ATOM 770 N N . HIS A 1 100 ? 5.968 9.009 11.954 1.00 77.81 100 HIS A N 1
ATOM 771 C CA . HIS A 1 100 ? 7.258 8.511 11.428 1.00 77.81 100 HIS A CA 1
ATOM 772 C C . HIS A 1 100 ? 7.153 7.134 10.733 1.00 77.81 100 HIS A C 1
ATOM 774 O O . HIS A 1 100 ? 7.840 6.857 9.751 1.00 77.81 100 HIS A O 1
ATOM 780 N N . LYS A 1 101 ? 6.264 6.258 11.218 1.00 85.56 101 LYS A N 1
ATOM 781 C CA . LYS A 1 101 ? 6.035 4.938 10.620 1.00 85.56 101 LYS A CA 1
ATOM 782 C C . LYS A 1 101 ? 5.478 5.019 9.194 1.00 85.56 101 LYS A C 1
ATOM 784 O O . LYS A 1 101 ? 5.859 4.192 8.368 1.00 85.56 101 LYS A O 1
ATOM 789 N N . THR A 1 102 ? 4.635 6.008 8.879 1.00 85.94 102 THR A N 1
ATOM 790 C CA . THR A 1 102 ? 4.098 6.173 7.518 1.00 85.94 102 THR A CA 1
ATOM 791 C C . THR A 1 102 ? 5.205 6.525 6.531 1.00 85.94 102 THR A C 1
ATOM 793 O O . THR A 1 102 ? 5.218 5.970 5.438 1.00 85.94 102 THR A O 1
ATOM 796 N N . PHE A 1 103 ? 6.212 7.305 6.940 1.00 91.25 103 PHE A N 1
ATOM 797 C CA . PHE A 1 103 ? 7.393 7.573 6.112 1.00 91.25 103 PHE A CA 1
ATOM 798 C C . PHE A 1 103 ? 8.175 6.307 5.754 1.00 91.25 103 PHE A C 1
ATOM 800 O O . PHE A 1 103 ? 8.470 6.069 4.580 1.00 91.25 103 PHE A O 1
ATOM 807 N N . THR A 1 104 ? 8.483 5.460 6.740 1.00 93.25 104 THR A N 1
ATOM 808 C CA . THR A 1 104 ? 9.196 4.199 6.479 1.00 93.25 104 THR A CA 1
ATOM 809 C C . THR A 1 104 ? 8.412 3.307 5.512 1.00 93.25 104 THR A C 1
ATOM 811 O O . THR A 1 104 ? 9.002 2.721 4.605 1.00 93.25 104 THR A O 1
ATOM 814 N N . MET A 1 105 ? 7.085 3.235 5.665 1.00 95.38 105 MET A N 1
ATOM 815 C CA . MET A 1 105 ? 6.223 2.436 4.787 1.00 95.38 105 MET A CA 1
ATOM 816 C C . MET A 1 105 ? 6.090 3.030 3.381 1.00 95.38 105 MET A C 1
ATOM 818 O O . MET A 1 105 ? 6.124 2.281 2.406 1.00 95.38 105 MET A O 1
ATOM 822 N N . ALA A 1 106 ? 6.005 4.356 3.248 1.00 94.94 106 ALA A N 1
ATOM 823 C CA . ALA A 1 106 ? 5.982 5.033 1.954 1.00 94.94 106 ALA A CA 1
ATOM 824 C C . ALA A 1 106 ? 7.281 4.784 1.174 1.00 94.94 106 ALA A C 1
ATOM 826 O O . ALA A 1 106 ? 7.242 4.387 0.009 1.00 94.94 106 ALA A O 1
ATOM 827 N N . LYS A 1 107 ? 8.440 4.910 1.834 1.00 94.44 107 LYS A N 1
ATOM 828 C CA . LYS A 1 107 ? 9.741 4.610 1.220 1.00 94.44 107 LYS A CA 1
ATOM 829 C C . LYS A 1 107 ? 9.845 3.154 0.760 1.00 94.44 107 LYS A C 1
ATOM 831 O O . LYS A 1 107 ? 10.347 2.891 -0.335 1.00 94.44 107 LYS A O 1
ATOM 836 N N . LEU A 1 108 ? 9.358 2.214 1.573 1.00 96.06 108 LEU A N 1
ATOM 837 C CA . LEU A 1 108 ? 9.293 0.803 1.197 1.00 96.06 108 LEU A CA 1
ATOM 838 C C . LEU A 1 108 ? 8.400 0.598 -0.036 1.00 96.06 108 LEU A C 1
ATOM 840 O O . LEU A 1 108 ? 8.845 -0.035 -0.987 1.00 96.06 108 LEU A O 1
ATOM 844 N N . CYS A 1 109 ? 7.203 1.195 -0.068 1.00 96.56 109 CYS A N 1
ATOM 845 C CA . CYS A 1 109 ? 6.295 1.124 -1.218 1.00 96.56 109 CYS A CA 1
ATOM 846 C C . CYS A 1 109 ? 6.957 1.617 -2.510 1.00 96.56 109 CYS A C 1
ATOM 848 O O . CYS A 1 109 ? 6.908 0.924 -3.524 1.00 96.56 109 CYS A O 1
ATOM 850 N N . ILE A 1 110 ? 7.601 2.790 -2.476 1.00 95.06 110 ILE A N 1
ATOM 851 C CA . ILE A 1 110 ? 8.289 3.350 -3.649 1.00 95.06 110 ILE A CA 1
ATOM 852 C C . ILE A 1 110 ? 9.423 2.425 -4.093 1.00 95.06 110 ILE A C 1
ATOM 854 O O . ILE A 1 110 ? 9.535 2.127 -5.279 1.00 95.06 110 ILE A O 1
ATOM 858 N N . SER A 1 111 ? 10.219 1.916 -3.148 1.00 94.56 111 SER A N 1
ATOM 859 C CA . SER A 1 111 ? 11.321 0.994 -3.450 1.00 94.56 111 SER A CA 1
ATOM 860 C C . SER A 1 111 ? 10.816 -0.293 -4.108 1.00 94.56 111 SER A C 1
ATOM 862 O O . SER A 1 111 ? 11.351 -0.706 -5.133 1.00 94.56 111 SER A O 1
ATOM 864 N N . THR A 1 112 ? 9.743 -0.889 -3.577 1.00 95.19 112 THR A N 1
ATOM 865 C CA . THR A 1 112 ? 9.094 -2.062 -4.176 1.00 95.19 112 THR A CA 1
ATOM 866 C C . THR A 1 112 ? 8.614 -1.758 -5.591 1.00 95.19 112 THR A C 1
ATOM 868 O O . THR A 1 112 ? 8.874 -2.543 -6.497 1.00 95.19 112 THR A O 1
ATOM 871 N N . VAL A 1 113 ? 7.972 -0.608 -5.819 1.00 94.81 113 VAL A N 1
ATOM 872 C CA . VAL A 1 113 ? 7.503 -0.222 -7.157 1.00 94.81 113 VAL A CA 1
ATOM 873 C C . VAL A 1 113 ? 8.666 -0.033 -8.134 1.00 94.81 113 VAL A C 1
ATOM 875 O O . VAL A 1 113 ? 8.590 -0.539 -9.250 1.00 94.81 113 VAL A O 1
ATOM 878 N N . VAL A 1 114 ? 9.760 0.616 -7.723 1.00 92.69 114 VAL A N 1
ATOM 879 C CA . VAL A 1 114 ? 10.985 0.734 -8.537 1.00 92.69 114 VAL A CA 1
ATOM 880 C C . VAL A 1 114 ? 11.505 -0.649 -8.937 1.00 92.69 114 VAL A C 1
ATOM 882 O O . VAL A 1 114 ? 11.785 -0.882 -10.113 1.00 92.69 114 VAL A O 1
ATOM 885 N N . THR A 1 115 ? 11.587 -1.589 -7.991 1.00 92.88 115 THR A N 1
ATOM 886 C CA . THR A 1 115 ? 12.002 -2.967 -8.281 1.00 92.88 115 THR A CA 1
ATOM 887 C C . THR A 1 115 ? 11.046 -3.657 -9.253 1.00 92.88 115 THR A C 1
ATOM 889 O O . THR A 1 115 ? 11.509 -4.251 -10.223 1.00 92.88 115 THR A O 1
ATOM 892 N N . LEU A 1 116 ? 9.729 -3.549 -9.045 1.00 92.56 116 LEU A N 1
ATOM 893 C CA . LEU A 1 116 ? 8.719 -4.153 -9.919 1.00 92.56 116 LEU A CA 1
ATOM 894 C C . LEU A 1 116 ? 8.816 -3.630 -11.351 1.00 92.56 116 LEU A C 1
ATOM 896 O O . LEU A 1 116 ? 8.764 -4.420 -12.286 1.00 92.56 116 LEU A O 1
ATOM 900 N N . VAL A 1 117 ? 9.008 -2.324 -11.538 1.00 91.00 117 VAL A N 1
ATOM 901 C CA . VAL A 1 117 ? 9.190 -1.743 -12.876 1.00 91.00 117 VAL A CA 1
ATOM 902 C C . VAL A 1 117 ? 10.447 -2.292 -13.559 1.00 91.00 117 VAL A C 1
ATOM 904 O O . VAL A 1 117 ? 10.433 -2.504 -14.767 1.00 91.00 117 VAL A O 1
ATOM 907 N N . GLY A 1 118 ? 11.510 -2.570 -12.798 1.00 88.88 118 GLY A N 1
ATOM 908 C CA . GLY A 1 118 ? 12.744 -3.151 -13.329 1.00 88.88 118 GLY A CA 1
ATOM 909 C C . GLY A 1 118 ? 12.646 -4.629 -13.728 1.00 88.88 118 GLY A C 1
ATOM 910 O O . GLY A 1 118 ? 13.437 -5.072 -14.558 1.00 88.88 118 GLY A O 1
ATOM 911 N N . VAL A 1 119 ? 11.708 -5.397 -13.157 1.00 91.12 119 VAL A N 1
ATOM 912 C CA . VAL A 1 119 ? 11.602 -6.856 -13.385 1.00 91.12 119 VAL A CA 1
ATOM 913 C C . VAL A 1 119 ? 10.367 -7.282 -14.178 1.00 91.12 119 VAL A C 1
ATOM 915 O O . VAL A 1 119 ? 10.357 -8.369 -14.753 1.00 91.12 119 VAL A O 1
ATOM 918 N N . LEU A 1 120 ? 9.309 -6.468 -14.204 1.00 89.62 120 LEU A N 1
ATOM 919 C CA . LEU A 1 120 ? 8.068 -6.804 -14.895 1.00 89.62 120 LEU A CA 1
ATOM 920 C C . LEU A 1 120 ? 8.137 -6.459 -16.391 1.00 89.62 120 LEU A C 1
ATOM 922 O O . LEU A 1 120 ? 8.724 -5.447 -16.774 1.00 89.62 120 LEU A O 1
ATOM 926 N N . PRO A 1 121 ? 7.454 -7.232 -17.256 1.00 89.25 121 PRO A N 1
ATOM 927 C CA . PRO A 1 121 ? 7.260 -6.848 -18.649 1.00 89.25 121 PRO A CA 1
ATOM 928 C C . PRO A 1 121 ? 6.532 -5.505 -18.754 1.00 89.25 121 PRO A C 1
ATOM 930 O O . PRO A 1 121 ? 5.592 -5.246 -17.997 1.00 89.25 121 PRO A O 1
ATOM 933 N N . ALA A 1 122 ? 6.886 -4.696 -19.754 1.00 85.88 122 ALA A N 1
ATOM 934 C CA . ALA A 1 122 ? 6.325 -3.356 -19.939 1.00 85.88 122 ALA A CA 1
ATOM 935 C C . ALA A 1 122 ? 4.785 -3.330 -19.954 1.00 85.88 122 ALA A C 1
ATOM 937 O O . ALA A 1 122 ? 4.178 -2.477 -19.314 1.00 85.88 122 ALA A O 1
ATOM 938 N N . ARG A 1 123 ? 4.135 -4.321 -20.580 1.00 85.12 123 ARG A N 1
ATOM 939 C CA . ARG A 1 123 ? 2.668 -4.440 -20.582 1.00 85.12 123 ARG A CA 1
ATOM 940 C C . ARG A 1 123 ? 2.072 -4.563 -19.175 1.00 85.12 123 ARG A C 1
ATOM 942 O O . ARG A 1 123 ? 1.049 -3.950 -18.890 1.00 85.12 123 ARG A O 1
ATOM 949 N N . SER A 1 124 ? 2.726 -5.324 -18.293 1.00 88.62 124 SER A N 1
ATOM 950 C CA . SER A 1 124 ? 2.301 -5.485 -16.895 1.00 88.62 124 SER A CA 1
ATOM 951 C C . SER A 1 124 ? 2.547 -4.213 -16.083 1.00 88.62 124 SER A C 1
ATOM 953 O O . SER A 1 124 ? 1.718 -3.835 -15.254 1.00 88.62 124 SER A O 1
ATOM 955 N N . VAL A 1 125 ? 3.652 -3.512 -16.359 1.00 88.94 125 VAL A N 1
ATOM 956 C CA . VAL A 1 125 ? 3.937 -2.194 -15.774 1.00 88.94 125 VAL A CA 1
ATOM 957 C C . VAL A 1 125 ? 2.836 -1.196 -16.137 1.00 88.94 125 VAL A C 1
ATOM 959 O O . VAL A 1 125 ? 2.319 -0.495 -15.266 1.00 88.94 125 VAL A O 1
ATOM 962 N N . ILE A 1 126 ? 2.428 -1.178 -17.405 1.00 86.00 126 ILE A N 1
ATOM 963 C CA . ILE A 1 126 ? 1.368 -0.305 -17.907 1.00 86.00 126 ILE A CA 1
ATOM 964 C C . ILE A 1 126 ? 0.024 -0.621 -17.244 1.00 86.00 126 ILE A C 1
ATOM 966 O O . ILE A 1 126 ? -0.647 0.290 -16.764 1.00 86.00 126 ILE A O 1
ATOM 970 N N . SER A 1 127 ? -0.361 -1.898 -17.161 1.00 87.31 127 SER A N 1
ATOM 971 C CA . SER A 1 127 ? -1.665 -2.277 -16.607 1.00 87.31 127 SER A CA 1
ATOM 972 C C . SER A 1 127 ? -1.757 -2.131 -15.087 1.00 87.31 127 SER A C 1
ATOM 974 O O . SER A 1 127 ? -2.835 -1.835 -14.578 1.00 87.31 127 SER A O 1
ATOM 976 N N . ASN A 1 128 ? -0.660 -2.347 -14.352 1.00 89.19 128 ASN A N 1
ATOM 977 C CA . ASN A 1 128 ? -0.694 -2.435 -12.887 1.00 89.19 128 ASN A CA 1
ATOM 978 C C . ASN A 1 128 ? -0.055 -1.240 -12.175 1.00 89.19 128 ASN A C 1
ATOM 980 O O . ASN A 1 128 ? -0.595 -0.783 -11.168 1.00 89.19 128 ASN A O 1
ATOM 984 N N . ILE A 1 129 ? 1.065 -0.716 -12.687 1.00 89.50 129 ILE A N 1
ATOM 985 C CA . ILE A 1 129 ? 1.857 0.302 -11.983 1.00 89.50 129 ILE A CA 1
ATOM 986 C C . ILE A 1 129 ? 1.434 1.725 -12.367 1.00 89.50 129 ILE A C 1
ATOM 988 O O . ILE A 1 129 ? 1.290 2.575 -11.490 1.00 89.50 129 ILE A O 1
ATOM 992 N N . ILE A 1 130 ? 1.165 2.004 -13.649 1.00 86.75 130 ILE A N 1
ATOM 993 C CA . ILE A 1 130 ? 0.685 3.336 -14.074 1.00 86.75 130 ILE A CA 1
ATOM 994 C C . ILE A 1 130 ? -0.546 3.793 -13.262 1.00 86.75 130 ILE A C 1
ATOM 996 O O . ILE A 1 130 ? -0.553 4.935 -12.794 1.00 86.75 130 ILE A O 1
ATOM 1000 N N . PRO A 1 131 ? -1.545 2.929 -12.982 1.00 88.81 131 PRO A N 1
ATOM 1001 C CA . PRO A 1 131 ? -2.708 3.304 -12.176 1.00 88.81 131 PRO A CA 1
ATOM 1002 C C . PRO A 1 131 ? -2.427 3.613 -10.700 1.00 88.81 131 PRO A C 1
ATOM 1004 O O . PRO A 1 131 ? -3.345 4.064 -10.013 1.00 88.81 131 PRO A O 1
ATOM 1007 N N . ILE A 1 132 ? -1.228 3.327 -10.174 1.00 91.88 132 ILE A N 1
ATOM 1008 C CA . ILE A 1 132 ? -0.845 3.675 -8.793 1.00 91.88 132 ILE A CA 1
ATOM 1009 C C . ILE A 1 132 ? 0.096 4.877 -8.704 1.00 91.88 132 ILE A C 1
ATOM 1011 O O . ILE A 1 132 ? 0.356 5.357 -7.602 1.00 91.88 132 ILE A O 1
ATOM 1015 N N . LEU A 1 133 ? 0.555 5.427 -9.834 1.00 91.25 133 LEU A N 1
ATOM 1016 C CA . LEU A 1 133 ? 1.396 6.628 -9.850 1.00 91.25 133 LEU A CA 1
ATOM 1017 C C . LEU A 1 133 ? 0.773 7.824 -9.104 1.00 91.25 133 LEU A C 1
ATOM 1019 O O . LEU A 1 133 ? 1.510 8.486 -8.374 1.00 91.25 133 LEU A O 1
ATOM 1023 N N . PRO A 1 134 ? -0.551 8.088 -9.179 1.00 91.62 134 PRO A N 1
ATOM 1024 C CA . PRO A 1 134 ? -1.166 9.143 -8.373 1.00 91.62 134 PRO A CA 1
ATOM 1025 C C . PRO A 1 134 ? -1.015 8.915 -6.863 1.00 91.62 134 PRO A C 1
ATOM 1027 O O . PRO A 1 134 ? -0.806 9.869 -6.120 1.00 91.62 134 PRO A O 1
ATOM 1030 N N . SER A 1 135 ? -1.069 7.657 -6.410 1.00 93.44 135 SER A N 1
ATOM 1031 C CA . SER A 1 135 ? -0.873 7.301 -5.001 1.00 93.44 135 SER A CA 1
ATOM 1032 C C . SER A 1 135 ? 0.560 7.579 -4.548 1.00 93.44 135 SER A C 1
ATOM 1034 O O . SER A 1 135 ? 0.754 8.138 -3.474 1.00 93.44 135 SER A O 1
ATOM 1036 N N . ILE A 1 136 ? 1.560 7.265 -5.381 1.00 93.50 136 ILE A N 1
ATOM 1037 C CA . ILE A 1 136 ? 2.962 7.602 -5.087 1.00 93.50 136 ILE A CA 1
ATOM 1038 C C . ILE A 1 136 ? 3.159 9.117 -5.057 1.00 93.50 136 ILE A C 1
ATOM 1040 O O . ILE A 1 136 ? 3.755 9.640 -4.119 1.00 93.50 136 ILE A O 1
ATOM 1044 N N . ASN A 1 137 ? 2.617 9.834 -6.043 1.00 93.00 137 ASN A N 1
ATOM 1045 C CA . ASN A 1 137 ? 2.687 11.289 -6.066 1.00 93.00 137 ASN A CA 1
ATOM 1046 C C . ASN A 1 137 ? 2.073 11.902 -4.794 1.00 93.00 137 ASN A C 1
ATOM 1048 O O . ASN A 1 137 ? 2.673 12.803 -4.214 1.00 93.00 137 ASN A O 1
ATOM 1052 N N . SER A 1 138 ? 0.933 11.383 -4.322 1.00 91.44 138 SER A N 1
ATOM 1053 C CA . SER A 1 138 ? 0.330 11.835 -3.062 1.00 91.44 138 SER A CA 1
ATOM 1054 C C . SER A 1 138 ? 1.252 11.602 -1.858 1.00 91.44 138 SER A C 1
ATOM 1056 O O . SER A 1 138 ? 1.460 12.520 -1.063 1.00 91.44 138 SER A O 1
ATOM 1058 N N . MET A 1 139 ? 1.894 10.428 -1.749 1.00 93.12 139 MET A N 1
ATOM 1059 C CA . MET A 1 139 ? 2.885 10.179 -0.689 1.00 93.12 139 MET A CA 1
ATOM 1060 C C . MET A 1 139 ? 4.000 11.231 -0.702 1.00 93.12 139 MET A C 1
ATOM 1062 O O . MET A 1 139 ? 4.343 11.777 0.343 1.00 93.12 139 MET A O 1
ATOM 1066 N N . CYS A 1 140 ? 4.548 11.549 -1.878 1.00 91.50 140 CYS A N 1
ATOM 1067 C CA . CYS A 1 140 ? 5.625 12.531 -2.022 1.00 91.50 140 CYS A CA 1
ATOM 1068 C C . CYS A 1 140 ? 5.174 13.965 -1.713 1.00 91.50 140 CYS A C 1
ATOM 1070 O O . CYS A 1 140 ? 5.953 14.738 -1.161 1.00 91.50 140 CYS A O 1
ATOM 1072 N N . GLN A 1 141 ? 3.920 14.315 -2.012 1.00 90.81 141 GLN A N 1
ATOM 1073 C CA . GLN A 1 141 ? 3.346 15.609 -1.632 1.00 90.81 141 GLN A CA 1
ATOM 1074 C C . GLN A 1 141 ? 3.256 15.769 -0.109 1.00 90.81 141 GLN A C 1
ATOM 1076 O O . GLN A 1 141 ? 3.564 16.841 0.408 1.00 90.81 141 GLN A O 1
ATOM 1081 N N . HIS A 1 142 ? 2.900 14.701 0.608 1.00 90.25 142 HIS A N 1
ATOM 1082 C CA . HIS A 1 142 ? 2.851 14.694 2.075 1.00 90.25 142 HIS A CA 1
ATOM 1083 C C . HIS A 1 142 ? 4.239 14.554 2.710 1.00 90.25 142 HIS A C 1
ATOM 1085 O O . HIS A 1 142 ? 4.465 15.010 3.830 1.00 90.25 142 HIS A O 1
ATOM 1091 N N . MET A 1 143 ? 5.184 13.935 2.000 1.00 88.44 143 MET A N 1
ATOM 1092 C CA . MET A 1 143 ? 6.540 13.665 2.473 1.00 88.44 143 MET A CA 1
ATOM 1093 C C . MET A 1 143 ? 7.571 14.088 1.420 1.00 88.44 143 MET A C 1
ATOM 1095 O O . MET A 1 143 ? 8.115 13.237 0.709 1.00 88.44 143 MET A O 1
ATOM 1099 N N . PRO A 1 144 ? 7.906 15.392 1.350 1.00 88.56 144 PRO A N 1
ATOM 1100 C CA . PRO A 1 144 ? 8.814 15.937 0.336 1.00 88.56 144 PRO A CA 1
ATOM 1101 C C . PRO A 1 144 ? 10.188 15.259 0.264 1.00 88.56 144 PRO A C 1
ATOM 1103 O O . PRO A 1 144 ? 10.826 15.223 -0.784 1.00 88.56 144 PRO A O 1
ATOM 1106 N N . VAL A 1 145 ? 10.641 14.665 1.368 1.00 89.50 145 VAL A N 1
ATOM 1107 C CA . VAL A 1 145 ? 11.879 13.874 1.443 1.00 89.50 145 VAL A CA 1
ATOM 1108 C C . VAL A 1 145 ? 11.915 12.675 0.479 1.00 89.50 145 VAL A C 1
ATOM 1110 O O . VAL A 1 145 ? 12.991 12.153 0.214 1.00 89.50 145 VAL A O 1
ATOM 1113 N N . LEU A 1 146 ? 10.771 12.245 -0.065 1.00 90.75 146 LEU A N 1
ATOM 1114 C CA . LEU A 1 146 ? 10.664 11.144 -1.029 1.00 90.75 146 LEU A CA 1
ATOM 1115 C C . LEU A 1 146 ? 10.782 11.592 -2.497 1.00 90.75 146 LEU A C 1
ATOM 1117 O O . LEU A 1 146 ? 10.737 10.746 -3.390 1.00 90.75 146 LEU A O 1
ATOM 1121 N N . TYR A 1 147 ? 10.918 12.894 -2.787 1.00 90.00 147 TYR A N 1
ATOM 1122 C CA . TYR A 1 147 ? 10.923 13.382 -4.173 1.00 90.00 147 TYR A CA 1
ATOM 1123 C C . TYR A 1 147 ? 12.066 12.820 -5.019 1.00 90.00 147 TYR A C 1
ATOM 1125 O O . TYR A 1 147 ? 11.879 12.589 -6.209 1.00 90.00 147 TYR A O 1
ATOM 1133 N N . GLU A 1 148 ? 13.232 12.562 -4.430 1.00 89.81 148 GLU A N 1
ATOM 1134 C CA . GLU A 1 148 ? 14.353 11.974 -5.167 1.00 89.81 148 GLU A CA 1
ATOM 1135 C C . GLU A 1 148 ? 14.015 10.562 -5.669 1.00 89.81 148 GLU A C 1
ATOM 1137 O O . GLU A 1 148 ? 14.249 10.238 -6.834 1.00 89.81 148 GLU A O 1
ATOM 1142 N N . ASP A 1 149 ? 13.389 9.744 -4.821 1.00 88.44 149 ASP A N 1
ATOM 1143 C CA . ASP A 1 149 ? 12.951 8.395 -5.184 1.00 88.44 149 ASP A CA 1
ATOM 1144 C C . ASP A 1 149 ? 11.811 8.432 -6.217 1.00 88.44 149 ASP A C 1
ATOM 1146 O O . ASP A 1 149 ? 11.769 7.611 -7.135 1.00 88.44 149 ASP A O 1
ATOM 1150 N N . TRP A 1 150 ? 10.934 9.437 -6.140 1.00 88.88 150 TRP A N 1
ATOM 1151 C CA . TRP A 1 150 ? 9.908 9.684 -7.155 1.00 88.88 150 TRP A CA 1
ATOM 1152 C C . TRP A 1 150 ? 10.491 10.061 -8.519 1.00 88.88 150 TRP A C 1
ATOM 1154 O O . TRP A 1 150 ? 10.093 9.497 -9.538 1.00 88.88 150 TRP A O 1
ATOM 1164 N N . LEU A 1 151 ? 11.468 10.970 -8.556 1.00 89.19 151 LEU A N 1
ATOM 1165 C CA . LEU A 1 151 ? 12.145 11.364 -9.793 1.00 89.19 151 LEU A CA 1
ATOM 1166 C C . LEU A 1 151 ? 12.889 10.184 -10.426 1.00 89.19 151 LEU A C 1
ATOM 1168 O O . LEU A 1 151 ? 12.821 10.004 -11.643 1.00 89.19 151 LEU A O 1
ATOM 1172 N N . ARG A 1 152 ? 13.545 9.346 -9.611 1.00 88.00 152 ARG A N 1
ATOM 1173 C CA . ARG A 1 152 ? 14.160 8.093 -10.076 1.00 88.00 152 ARG A CA 1
ATOM 1174 C C . ARG A 1 152 ? 13.132 7.174 -10.722 1.00 88.00 152 ARG A C 1
ATOM 1176 O O . ARG A 1 152 ? 13.379 6.666 -11.812 1.00 88.00 152 ARG A O 1
ATOM 1183 N N . LEU A 1 153 ? 11.977 6.991 -10.083 1.00 88.94 153 LEU A N 1
ATOM 1184 C CA . LEU A 1 153 ? 10.905 6.173 -10.637 1.00 88.94 153 LEU A CA 1
ATOM 1185 C C . LEU A 1 153 ? 10.426 6.728 -11.987 1.00 88.94 153 LEU A C 1
ATOM 1187 O O . LEU A 1 153 ? 10.366 5.986 -12.965 1.00 88.94 153 LEU A O 1
ATOM 1191 N N . LEU A 1 154 ? 10.155 8.033 -12.075 1.00 87.69 154 LEU A N 1
ATOM 1192 C CA . LEU A 1 154 ? 9.738 8.682 -13.323 1.00 87.69 154 LEU A CA 1
ATOM 1193 C C . LEU A 1 154 ? 10.776 8.541 -14.445 1.00 87.69 154 LEU A C 1
ATOM 1195 O O . LEU A 1 154 ? 10.402 8.300 -15.594 1.00 87.69 154 LEU A O 1
ATOM 1199 N N . ALA A 1 155 ? 12.068 8.634 -14.126 1.00 88.75 155 ALA A N 1
ATOM 1200 C CA . ALA A 1 155 ? 13.139 8.437 -15.099 1.00 88.75 155 ALA A CA 1
ATOM 1201 C C . ALA A 1 155 ? 13.139 7.015 -15.691 1.00 88.75 155 ALA A C 1
ATOM 1203 O O . ALA A 1 155 ? 13.363 6.856 -16.889 1.00 88.75 155 ALA A O 1
ATOM 1204 N N . ILE A 1 156 ? 12.826 5.992 -14.886 1.00 86.56 156 ILE A N 1
ATOM 1205 C CA . ILE A 1 156 ? 12.694 4.599 -15.352 1.00 86.56 156 ILE A CA 1
ATOM 1206 C C . ILE A 1 156 ? 11.458 4.434 -16.250 1.00 86.56 156 ILE A C 1
ATOM 1208 O O . ILE A 1 156 ? 11.465 3.643 -17.192 1.00 86.56 156 ILE A O 1
ATOM 1212 N N . PHE A 1 157 ? 10.398 5.200 -15.994 1.00 83.88 157 PHE A N 1
ATOM 1213 C CA . PHE A 1 157 ? 9.183 5.169 -16.801 1.00 83.88 157 PHE A CA 1
ATOM 1214 C C . PHE A 1 157 ? 9.324 5.844 -18.171 1.00 83.88 157 PHE A C 1
ATOM 1216 O O . PHE A 1 157 ? 8.636 5.437 -19.107 1.00 83.88 157 PHE A O 1
ATOM 1223 N N . LEU A 1 158 ? 10.184 6.858 -18.324 1.00 82.62 158 LEU A N 1
ATOM 1224 C CA . LEU A 1 158 ? 10.323 7.620 -19.576 1.00 82.62 158 LEU A CA 1
ATOM 1225 C C . LEU A 1 158 ? 10.537 6.734 -20.826 1.00 82.62 158 LEU A C 1
ATOM 1227 O O . LEU A 1 158 ? 9.811 6.914 -21.806 1.00 82.62 158 LEU A O 1
ATOM 1231 N N . PRO A 1 159 ? 11.467 5.759 -20.823 1.00 82.94 159 PRO A N 1
ATOM 1232 C CA . PRO A 1 159 ? 11.659 4.843 -21.949 1.00 82.94 159 PRO A CA 1
ATOM 1233 C C . PRO A 1 159 ? 10.427 3.980 -22.251 1.00 82.94 159 PRO A C 1
ATOM 1235 O O . PRO A 1 159 ? 10.120 3.723 -23.416 1.00 82.94 159 PRO A O 1
ATOM 1238 N N . ILE A 1 160 ? 9.693 3.560 -21.214 1.00 80.94 160 ILE A N 1
ATOM 1239 C CA . ILE A 1 160 ? 8.455 2.781 -21.359 1.00 80.94 160 ILE A CA 1
ATOM 1240 C C . ILE A 1 160 ? 7.391 3.650 -22.036 1.00 80.94 160 ILE A C 1
ATOM 1242 O O . ILE A 1 160 ? 6.773 3.222 -23.006 1.00 80.94 160 ILE A O 1
ATOM 1246 N N . PHE A 1 161 ? 7.234 4.900 -21.595 1.00 78.81 161 PHE A N 1
ATOM 1247 C CA . PHE A 1 161 ? 6.325 5.857 -22.224 1.00 78.81 161 PHE A CA 1
ATOM 1248 C C . PHE A 1 161 ? 6.679 6.134 -23.686 1.00 78.81 161 PHE A C 1
ATOM 1250 O O . PHE A 1 161 ? 5.781 6.202 -24.518 1.00 78.81 161 PHE A O 1
ATOM 1257 N N . ALA A 1 162 ? 7.967 6.266 -24.013 1.00 79.75 162 ALA A N 1
ATOM 1258 C CA . ALA A 1 162 ? 8.410 6.480 -25.388 1.00 79.75 162 ALA A CA 1
ATOM 1259 C C . ALA A 1 162 ? 8.110 5.272 -26.293 1.00 79.75 162 ALA A C 1
ATOM 1261 O O . ALA A 1 162 ? 7.760 5.452 -27.455 1.00 79.75 162 ALA A O 1
ATOM 1262 N N . THR A 1 163 ? 8.217 4.056 -25.753 1.00 79.06 163 THR A N 1
ATOM 1263 C CA . THR A 1 163 ? 8.031 2.808 -26.510 1.00 79.06 163 THR A CA 1
ATOM 1264 C C . THR A 1 163 ? 6.555 2.442 -26.693 1.00 79.06 163 THR A C 1
ATOM 1266 O O . THR A 1 163 ? 6.179 1.930 -27.739 1.00 79.06 163 THR A O 1
ATOM 1269 N N . TYR A 1 164 ? 5.710 2.720 -25.695 1.00 77.12 164 TYR A N 1
ATOM 1270 C CA . TYR A 1 164 ? 4.303 2.292 -25.653 1.00 77.12 164 TYR A CA 1
ATOM 1271 C C . TYR A 1 164 ? 3.316 3.463 -25.737 1.00 77.12 164 TYR A C 1
ATOM 1273 O O . TYR A 1 164 ? 2.177 3.357 -25.281 1.00 77.12 164 TYR A O 1
ATOM 1281 N N . LYS A 1 165 ? 3.749 4.603 -26.288 1.00 75.56 165 LYS A N 1
ATOM 1282 C CA . LYS A 1 165 ? 2.947 5.832 -26.358 1.00 75.56 165 LYS A CA 1
ATOM 1283 C C . LYS A 1 165 ? 1.564 5.588 -26.971 1.00 75.56 165 LYS A C 1
ATOM 1285 O O . LYS A 1 165 ? 0.570 6.026 -26.397 1.00 75.56 165 LYS A O 1
ATOM 1290 N N . ASP A 1 166 ? 1.509 4.848 -28.074 1.00 74.19 166 ASP A N 1
ATOM 1291 C CA . ASP A 1 166 ? 0.271 4.594 -28.816 1.00 74.19 166 ASP A CA 1
ATOM 1292 C C . ASP A 1 166 ? -0.698 3.692 -28.025 1.00 74.19 166 ASP A C 1
ATOM 1294 O O . ASP A 1 166 ? -1.881 4.008 -27.904 1.00 74.19 166 ASP A O 1
ATOM 1298 N N . GLU A 1 167 ? -0.193 2.633 -27.375 1.00 71.06 167 GLU A N 1
ATOM 1299 C CA . GLU A 1 167 ? -0.999 1.761 -26.501 1.00 71.06 167 GLU A CA 1
ATOM 1300 C C . GLU A 1 167 ? -1.554 2.520 -25.285 1.00 71.06 167 GLU A C 1
ATOM 1302 O O . GLU A 1 167 ? -2.680 2.290 -24.841 1.00 71.06 167 GLU A O 1
ATOM 1307 N N . LEU A 1 168 ? -0.776 3.455 -24.737 1.00 66.56 168 LEU A N 1
ATOM 1308 C CA . LEU A 1 168 ? -1.194 4.284 -23.609 1.00 66.56 168 LEU A CA 1
ATOM 1309 C C . LEU A 1 168 ? -2.256 5.314 -23.997 1.00 66.56 168 LEU A C 1
ATOM 1311 O O . LEU A 1 168 ? -3.145 5.609 -23.193 1.00 66.56 168 LEU A O 1
ATOM 1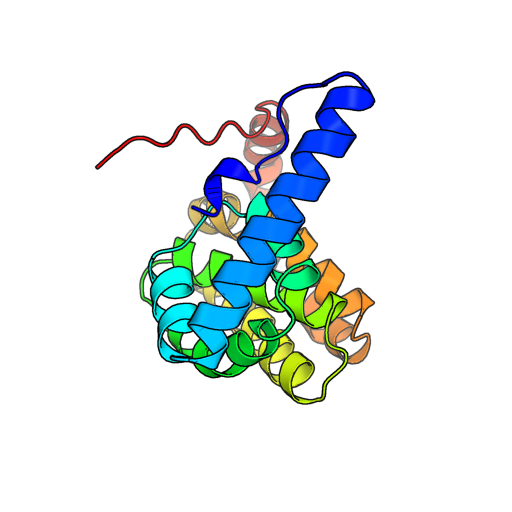315 N N . GLU A 1 169 ? -2.180 5.869 -25.206 1.00 70.00 169 GLU A N 1
ATOM 1316 C CA . GLU A 1 169 ? -3.221 6.747 -25.743 1.00 70.00 169 GLU A CA 1
ATOM 1317 C C . GLU A 1 169 ? -4.526 5.983 -26.007 1.00 70.00 169 GLU A C 1
ATOM 1319 O O . GLU A 1 169 ? -5.602 6.500 -25.699 1.00 70.00 169 GLU A O 1
ATOM 1324 N N . GLU A 1 170 ? -4.450 4.724 -26.441 1.00 65.88 170 GLU A N 1
ATOM 1325 C CA . GLU A 1 170 ? -5.617 3.847 -26.586 1.00 65.88 170 GLU A CA 1
ATOM 1326 C C . GLU A 1 170 ? -6.246 3.485 -25.224 1.00 65.88 170 GLU A C 1
ATOM 1328 O O . GLU A 1 170 ? -7.470 3.500 -25.064 1.00 65.88 170 GLU A O 1
ATOM 1333 N N . MET A 1 171 ? -5.428 3.246 -24.190 1.00 58.47 171 MET A N 1
ATOM 1334 C CA . MET A 1 171 ? -5.924 2.997 -22.828 1.00 58.47 171 MET A CA 1
ATOM 1335 C C . MET A 1 171 ? -6.602 4.218 -22.194 1.00 58.47 171 MET A C 1
ATOM 1337 O O . MET A 1 171 ? -7.547 4.048 -21.426 1.00 58.47 171 MET A O 1
ATOM 1341 N N . LYS A 1 172 ? -6.187 5.450 -22.528 1.00 57.00 172 LYS A N 1
ATOM 1342 C CA . LYS A 1 172 ? -6.860 6.679 -22.057 1.00 57.00 172 LYS A CA 1
ATOM 1343 C C . LYS A 1 172 ? -8.298 6.811 -22.567 1.00 57.00 172 LYS A C 1
ATOM 1345 O O . LYS A 1 172 ? -9.097 7.485 -21.922 1.00 57.00 172 LYS A O 1
ATOM 1350 N N . GLN A 1 173 ? -8.633 6.189 -23.700 1.00 50.31 173 GLN A N 1
ATOM 1351 C CA . GLN A 1 173 ? -9.966 6.276 -24.309 1.00 50.31 173 GLN A CA 1
ATOM 1352 C C . GLN A 1 173 ? -10.984 5.304 -23.696 1.00 50.31 173 GLN A C 1
ATOM 1354 O O . GLN A 1 173 ? -12.186 5.479 -23.891 1.00 50.31 173 GLN A O 1
ATOM 1359 N N . LYS A 1 174 ? -10.540 4.306 -22.919 1.00 39.09 174 LYS A N 1
ATOM 1360 C CA . LYS A 1 174 ? -11.432 3.404 -22.182 1.00 39.09 174 LYS A CA 1
ATOM 1361 C C . LYS A 1 174 ? -11.585 3.911 -20.744 1.00 39.09 174 LYS A C 1
ATOM 1363 O O . LYS A 1 174 ? -10.644 3.785 -19.959 1.00 39.09 174 LYS A O 1
ATOM 1368 N N . PRO A 1 175 ? -12.743 4.481 -20.357 1.00 37.72 175 PRO A N 1
ATOM 1369 C CA . PRO A 1 175 ? -12.979 4.826 -18.965 1.00 37.72 175 PRO A CA 1
ATOM 1370 C C . PRO A 1 175 ? -12.934 3.532 -18.153 1.00 37.72 175 PRO A C 1
ATOM 1372 O O . PRO A 1 175 ? -13.614 2.566 -18.483 1.00 37.72 175 PRO A O 1
ATOM 1375 N N . TRP A 1 176 ? -12.083 3.513 -17.131 1.00 45.50 176 TRP A N 1
ATOM 1376 C CA . TRP A 1 176 ? -11.810 2.389 -16.239 1.00 45.50 176 TRP A CA 1
ATOM 1377 C C . TRP A 1 176 ? -13.087 1.699 -15.725 1.00 45.50 176 TRP A C 1
ATOM 1379 O O . TRP A 1 176 ? -13.593 2.027 -14.652 1.00 45.50 176 TRP A O 1
ATOM 1389 N N . SER A 1 177 ? -13.600 0.713 -16.460 1.00 29.47 177 SER A N 1
ATOM 1390 C CA . SER A 1 177 ? -14.602 -0.231 -15.979 1.00 29.47 177 SER A CA 1
ATOM 1391 C C . SER A 1 177 ? -13.871 -1.484 -15.513 1.00 29.47 177 SER A C 1
ATOM 1393 O O . SER A 1 177 ? -13.530 -2.352 -16.316 1.00 29.47 177 SER A O 1
ATOM 1395 N N . TYR A 1 178 ? -13.616 -1.591 -14.211 1.00 38.53 178 TYR A N 1
ATOM 1396 C CA . TYR A 1 178 ? -13.363 -2.900 -13.621 1.00 38.53 178 TYR A CA 1
ATOM 1397 C C . TYR A 1 178 ? -14.674 -3.690 -13.692 1.00 38.53 178 TYR A C 1
ATOM 1399 O O . TYR A 1 178 ? -15.555 -3.525 -12.853 1.00 38.53 178 TYR A O 1
ATOM 1407 N N . SER A 1 179 ? -14.822 -4.531 -14.713 1.00 30.22 179 SER A N 1
ATOM 1408 C CA . SER A 1 179 ? -15.696 -5.693 -14.627 1.00 30.22 179 SER A CA 1
ATOM 1409 C C . SER A 1 179 ? -14.993 -6.709 -13.734 1.00 30.22 179 SER A C 1
ATOM 1411 O O . SER A 1 179 ? -14.001 -7.316 -14.142 1.00 30.22 179 SER A O 1
ATOM 1413 N N . LEU A 1 180 ? -15.498 -6.862 -12.510 1.00 32.72 180 LEU A N 1
ATOM 1414 C CA . LEU A 1 180 ? -15.283 -8.056 -11.702 1.00 32.72 180 LEU A CA 1
ATOM 1415 C C . LEU A 1 180 ? -15.698 -9.254 -12.563 1.00 32.72 180 LEU A C 1
ATOM 1417 O O . LEU A 1 180 ? -16.885 -9.496 -12.771 1.00 32.72 180 LEU A O 1
ATOM 1421 N N . THR A 1 181 ? -14.727 -9.963 -13.130 1.00 30.78 181 THR A N 1
ATOM 1422 C CA . THR A 1 181 ? -14.969 -11.317 -13.616 1.00 30.78 181 THR A CA 1
ATOM 1423 C C . THR A 1 181 ? -14.633 -12.232 -12.457 1.00 30.78 181 THR A C 1
ATOM 1425 O O . THR A 1 181 ? -13.480 -12.355 -12.053 1.00 30.78 181 THR A O 1
ATOM 1428 N N . ASN A 1 182 ? -15.698 -12.771 -11.865 1.00 31.19 182 ASN A N 1
ATOM 1429 C CA . ASN A 1 182 ? -15.657 -13.857 -10.901 1.00 31.19 182 ASN A CA 1
ATOM 1430 C C . ASN A 1 182 ? -14.711 -14.960 -11.391 1.00 31.19 182 ASN A C 1
ATOM 1432 O O . ASN A 1 182 ? -14.808 -15.405 -12.537 1.00 31.19 182 ASN A O 1
ATOM 1436 N N . SER A 1 183 ? -13.837 -15.417 -10.501 1.00 31.20 183 SER A N 1
ATOM 1437 C CA . SER A 1 183 ? -13.279 -16.770 -10.494 1.00 31.20 183 SER A CA 1
ATOM 1438 C C . SER A 1 183 ? -13.423 -17.301 -9.080 1.00 31.20 183 SER A C 1
ATOM 1440 O O . SER A 1 183 ? -12.997 -16.566 -8.161 1.00 31.20 183 SER A O 1
#